Protein AF-A0A850NYL2-F1 (afdb_monomer_lite)

Structure (mmCIF, N/CA/C/O backbone):
data_AF-A0A850NYL2-F1
#
_entry.id   AF-A0A850NYL2-F1
#
loop_
_atom_site.group_PDB
_atom_site.id
_atom_site.type_symbol
_atom_site.label_atom_id
_atom_site.label_alt_id
_atom_site.label_comp_id
_atom_site.label_asym_id
_atom_site.label_entity_id
_atom_site.label_seq_id
_atom_site.pdbx_PDB_ins_code
_atom_site.Cartn_x
_atom_site.Cartn_y
_atom_site.Cartn_z
_atom_site.occupancy
_atom_site.B_iso_or_equiv
_atom_site.auth_seq_id
_atom_site.auth_comp_id
_atom_site.auth_asym_id
_atom_site.auth_atom_id
_atom_site.pdbx_PDB_model_num
ATOM 1 N N . GLU A 1 1 ? 26.523 -12.908 -20.524 1.00 40.53 1 GLU A N 1
ATOM 2 C CA . GLU A 1 1 ? 25.909 -12.008 -21.520 1.00 40.53 1 GLU A CA 1
ATOM 3 C C . GLU A 1 1 ? 25.638 -10.656 -20.881 1.00 40.53 1 GLU A C 1
ATOM 5 O O . GLU A 1 1 ? 24.808 -10.556 -19.987 1.00 40.53 1 GLU A O 1
ATOM 10 N N . THR A 1 2 ? 26.393 -9.627 -21.253 1.00 48.75 2 THR A N 1
ATOM 11 C CA . THR A 1 2 ? 26.080 -8.246 -20.877 1.00 48.75 2 THR A CA 1
ATOM 12 C C . THR A 1 2 ? 25.045 -7.731 -21.868 1.00 48.75 2 THR A C 1
ATOM 14 O O . THR A 1 2 ? 25.289 -7.749 -23.073 1.00 48.75 2 THR A O 1
ATOM 17 N N . ALA A 1 3 ? 23.870 -7.332 -21.376 1.00 59.75 3 ALA A N 1
ATOM 18 C CA . ALA A 1 3 ? 22.828 -6.742 -22.210 1.00 59.75 3 ALA A CA 1
ATOM 19 C C . ALA A 1 3 ? 23.437 -5.635 -23.091 1.00 59.75 3 ALA A C 1
ATOM 21 O O . ALA A 1 3 ? 24.118 -4.740 -22.583 1.00 59.75 3 ALA A O 1
ATOM 22 N N . GLY A 1 4 ? 23.243 -5.740 -24.410 1.00 67.50 4 GLY A N 1
ATOM 23 C CA . GLY A 1 4 ? 23.738 -4.762 -25.378 1.00 67.50 4 GLY A CA 1
ATOM 24 C C . GLY A 1 4 ? 23.189 -3.350 -25.119 1.00 67.50 4 GLY A C 1
ATOM 25 O O . GLY A 1 4 ? 22.294 -3.169 -24.287 1.00 67.50 4 GLY A O 1
ATOM 26 N N . PRO A 1 5 ? 23.708 -2.321 -25.812 1.00 73.25 5 PRO A N 1
ATOM 27 C CA . PRO A 1 5 ? 23.310 -0.938 -25.573 1.00 73.25 5 PRO A CA 1
ATOM 28 C C . PRO A 1 5 ? 21.794 -0.773 -25.744 1.00 73.25 5 PRO A C 1
ATOM 30 O O . PRO A 1 5 ? 21.248 -1.043 -26.811 1.00 73.25 5 PRO A O 1
ATOM 33 N N . LEU A 1 6 ? 21.109 -0.339 -24.683 1.00 73.00 6 LEU A N 1
ATOM 34 C CA . LEU A 1 6 ? 19.687 -0.006 -24.751 1.00 73.00 6 LEU A CA 1
ATOM 35 C C . LEU A 1 6 ? 19.490 1.180 -25.697 1.00 73.00 6 LEU A C 1
ATOM 37 O O . LEU A 1 6 ? 20.170 2.197 -25.545 1.00 73.00 6 LEU A O 1
ATOM 41 N N . ASP A 1 7 ? 18.521 1.064 -26.606 1.00 77.94 7 ASP A N 1
ATOM 42 C CA . ASP A 1 7 ? 18.066 2.176 -27.441 1.00 77.94 7 ASP A CA 1
ATOM 43 C C . ASP A 1 7 ? 17.760 3.424 -26.585 1.00 77.94 7 ASP A C 1
ATOM 45 O O . ASP A 1 7 ? 17.315 3.328 -25.431 1.00 77.94 7 ASP A O 1
ATOM 49 N N . ALA A 1 8 ? 17.983 4.610 -27.155 1.00 78.25 8 ALA A N 1
ATOM 50 C CA . ALA A 1 8 ? 17.828 5.892 -26.471 1.00 78.25 8 ALA A CA 1
ATOM 51 C C . ALA A 1 8 ? 16.414 6.072 -25.890 1.00 78.25 8 ALA A C 1
ATOM 53 O O . ALA A 1 8 ? 16.257 6.677 -24.828 1.00 78.25 8 ALA A O 1
ATOM 54 N N . SER A 1 9 ? 15.394 5.486 -26.529 1.00 78.75 9 SER A N 1
ATOM 55 C CA . SER A 1 9 ? 14.004 5.502 -26.054 1.00 78.75 9 SER A CA 1
ATOM 56 C C . SER A 1 9 ? 13.691 4.426 -24.999 1.00 78.75 9 SER A C 1
ATOM 58 O O . SER A 1 9 ? 12.801 4.600 -24.158 1.00 78.75 9 SER A O 1
ATOM 60 N N . ALA A 1 10 ? 14.439 3.320 -24.986 1.00 84.25 10 ALA A N 1
ATOM 61 C CA . ALA A 1 10 ? 14.208 2.191 -24.088 1.00 84.25 10 ALA A CA 1
ATOM 62 C C . ALA A 1 10 ? 14.643 2.500 -22.649 1.00 84.25 10 ALA A C 1
ATOM 64 O O . ALA A 1 10 ? 13.968 2.110 -21.693 1.00 84.25 10 ALA A O 1
ATOM 65 N N . ARG A 1 11 ? 15.735 3.256 -22.483 1.00 86.06 11 ARG A N 1
ATOM 66 C CA . ARG A 1 11 ? 16.279 3.634 -21.170 1.00 86.06 11 ARG A CA 1
ATOM 67 C C . ARG A 1 11 ? 15.312 4.472 -20.307 1.00 86.06 11 ARG A C 1
ATOM 69 O O . ARG A 1 11 ? 15.082 4.076 -19.162 1.00 86.06 11 ARG A O 1
ATOM 76 N N . PRO A 1 12 ? 14.723 5.592 -20.781 1.00 90.44 12 PRO A N 1
ATOM 77 C CA . PRO A 1 12 ? 13.755 6.350 -19.984 1.00 90.44 12 PRO A CA 1
ATOM 78 C C . PRO A 1 12 ? 12.486 5.540 -19.712 1.00 90.44 12 PRO A C 1
ATOM 80 O O . PRO A 1 12 ? 11.933 5.615 -18.616 1.00 90.44 12 PRO A O 1
ATOM 83 N N . ARG A 1 13 ? 12.064 4.699 -20.666 1.00 88.44 13 ARG A N 1
ATOM 84 C CA . ARG A 1 13 ? 10.912 3.818 -20.479 1.00 88.44 13 ARG A CA 1
ATOM 85 C C . ARG A 1 13 ? 11.150 2.842 -19.331 1.00 88.44 13 ARG A C 1
ATOM 87 O O . ARG A 1 13 ? 10.305 2.771 -18.451 1.00 88.44 13 ARG A O 1
ATOM 94 N N . LEU A 1 14 ? 12.287 2.143 -19.301 1.00 89.00 14 LEU A N 1
ATOM 95 C CA . LEU A 1 14 ? 12.635 1.203 -18.227 1.00 89.00 14 LEU A CA 1
ATOM 96 C C . LEU A 1 14 ? 12.653 1.879 -16.848 1.00 89.00 14 LEU A C 1
ATOM 98 O O . LEU A 1 14 ? 12.078 1.350 -15.901 1.00 89.00 14 LEU A O 1
ATOM 102 N N . ARG A 1 15 ? 13.236 3.081 -16.750 1.00 90.75 15 ARG A N 1
ATOM 103 C CA . ARG A 1 15 ? 13.230 3.875 -15.509 1.00 90.75 15 ARG A CA 1
ATOM 104 C C . ARG A 1 15 ? 11.816 4.210 -15.041 1.00 90.75 15 ARG A C 1
ATOM 106 O O . ARG A 1 15 ? 11.542 4.110 -13.853 1.00 90.75 15 ARG A O 1
ATOM 113 N N . ALA A 1 16 ? 10.916 4.554 -15.962 1.00 92.56 16 ALA A N 1
ATOM 114 C CA . ALA A 1 16 ? 9.519 4.803 -15.623 1.00 92.56 16 ALA A CA 1
ATOM 115 C C . ALA A 1 16 ? 8.824 3.550 -15.053 1.00 92.56 16 ALA A C 1
ATOM 117 O O . ALA A 1 16 ? 8.012 3.674 -14.142 1.00 92.56 16 ALA A O 1
ATOM 118 N N . TRP A 1 17 ? 9.159 2.345 -15.533 1.00 91.88 17 TRP A N 1
ATOM 119 C CA . TRP A 1 17 ? 8.621 1.093 -14.973 1.00 91.88 17 TRP A CA 1
ATOM 120 C C . TRP A 1 17 ? 9.175 0.768 -13.594 1.00 91.88 17 TRP A C 1
ATOM 122 O O . TRP A 1 17 ? 8.410 0.336 -12.732 1.00 91.88 17 TRP A O 1
ATOM 132 N N . ALA A 1 18 ? 10.470 1.000 -13.376 1.00 93.19 18 ALA A N 1
ATOM 133 C CA . ALA A 1 18 ? 11.073 0.860 -12.055 1.00 93.19 18 ALA A CA 1
ATOM 134 C C . ALA A 1 18 ? 10.401 1.820 -11.062 1.00 93.19 18 ALA A C 1
ATOM 136 O O . ALA A 1 18 ? 9.828 1.370 -10.078 1.00 93.19 18 ALA A O 1
ATOM 137 N N . ALA A 1 19 ? 10.311 3.108 -11.412 1.00 95.06 19 ALA A N 1
ATOM 138 C CA . ALA A 1 19 ? 9.646 4.113 -10.584 1.00 95.06 19 ALA A CA 1
ATOM 139 C C . ALA A 1 19 ? 8.165 3.786 -10.314 1.00 95.06 19 ALA A C 1
ATOM 141 O O . ALA A 1 19 ? 7.681 3.970 -9.203 1.00 95.06 19 ALA A O 1
ATOM 142 N N . ALA A 1 20 ? 7.430 3.268 -11.305 1.00 93.62 20 ALA A N 1
ATOM 143 C CA . ALA A 1 20 ? 6.046 2.835 -11.104 1.00 93.62 20 ALA A CA 1
ATOM 144 C C . ALA A 1 20 ? 5.935 1.638 -10.143 1.00 93.62 20 ALA A C 1
ATOM 146 O O . ALA A 1 20 ? 4.983 1.561 -9.370 1.00 93.62 20 ALA A O 1
ATOM 147 N N . THR A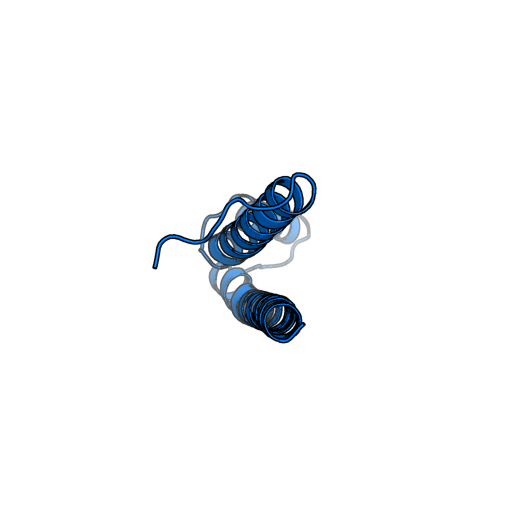 1 21 ? 6.897 0.714 -10.197 1.00 94.12 21 THR A N 1
ATOM 148 C CA . THR A 1 21 ? 6.953 -0.448 -9.300 1.00 94.12 21 THR A CA 1
ATOM 149 C C . THR A 1 21 ? 7.256 -0.026 -7.875 1.00 94.12 21 THR A C 1
ATOM 151 O O . THR A 1 21 ? 6.538 -0.449 -6.972 1.00 94.12 21 THR A O 1
ATOM 154 N N . ASP A 1 22 ? 8.228 0.865 -7.693 1.00 93.88 22 ASP A N 1
ATOM 155 C CA . ASP A 1 22 ? 8.570 1.410 -6.381 1.00 93.88 22 ASP A CA 1
ATOM 156 C C . ASP A 1 22 ? 7.393 2.189 -5.792 1.00 93.88 22 ASP A C 1
ATOM 158 O O . ASP A 1 22 ? 7.024 1.954 -4.648 1.00 93.88 22 ASP A O 1
ATOM 162 N N . ASN A 1 23 ? 6.727 3.037 -6.584 1.00 94.06 23 ASN A N 1
ATOM 163 C CA . ASN A 1 23 ? 5.573 3.804 -6.112 1.00 94.06 23 ASN A CA 1
ATOM 164 C C . ASN A 1 23 ? 4.428 2.901 -5.640 1.00 94.06 23 ASN A C 1
ATOM 166 O O . ASN A 1 23 ? 3.866 3.144 -4.579 1.00 94.06 23 ASN A O 1
ATOM 170 N N . ILE A 1 24 ? 4.069 1.866 -6.408 1.00 92.38 24 ILE A N 1
ATOM 171 C CA . ILE A 1 24 ? 2.980 0.952 -6.028 1.00 92.38 24 ILE A CA 1
ATOM 172 C C . ILE A 1 24 ? 3.388 0.106 -4.820 1.00 92.38 24 ILE A C 1
ATOM 174 O O . ILE A 1 24 ? 2.601 -0.041 -3.888 1.00 92.38 24 ILE A O 1
ATOM 178 N N . GLY A 1 25 ? 4.603 -0.444 -4.826 1.00 90.62 25 GLY A N 1
ATOM 179 C CA . GLY A 1 25 ? 5.095 -1.283 -3.738 1.00 90.62 25 GLY A CA 1
ATOM 180 C C . GLY A 1 25 ? 5.212 -0.522 -2.421 1.00 90.62 25 GLY A C 1
ATOM 181 O O . GLY A 1 25 ? 4.731 -1.006 -1.401 1.00 90.62 25 GLY A O 1
ATOM 182 N N . LEU A 1 26 ? 5.801 0.676 -2.451 1.00 91.00 26 LEU A N 1
ATOM 183 C CA . LEU A 1 26 ? 5.995 1.507 -1.267 1.00 91.00 26 LEU A CA 1
ATOM 184 C C . LEU A 1 26 ? 4.659 2.026 -0.733 1.00 91.00 26 LEU A C 1
ATOM 186 O O . LEU A 1 26 ? 4.370 1.823 0.437 1.00 91.00 26 LEU A O 1
ATOM 190 N N . PHE A 1 27 ? 3.814 2.604 -1.593 1.00 89.56 27 PHE A N 1
ATOM 191 C CA . PHE A 1 27 ? 2.531 3.180 -1.179 1.00 89.56 27 PHE A CA 1
ATOM 192 C C . PHE A 1 27 ? 1.623 2.143 -0.505 1.00 89.56 27 PHE A C 1
ATOM 194 O O . PHE A 1 27 ? 1.236 2.297 0.649 1.00 89.56 27 PHE A O 1
ATOM 201 N N . PHE A 1 28 ? 1.322 1.043 -1.202 1.00 89.50 28 PHE A N 1
ATOM 202 C CA . PHE A 1 28 ? 0.415 0.029 -0.658 1.00 89.50 28 PHE A CA 1
ATOM 203 C C . PHE A 1 28 ? 1.076 -0.840 0.413 1.00 89.50 28 PHE A C 1
ATOM 205 O O . PHE A 1 28 ? 0.375 -1.401 1.252 1.00 89.50 28 PHE A O 1
ATOM 212 N N . GLY A 1 29 ? 2.404 -0.974 0.388 1.00 86.56 29 GLY A N 1
ATOM 213 C CA . GLY A 1 29 ? 3.151 -1.655 1.439 1.00 86.56 29 GLY A CA 1
ATOM 214 C C . GLY A 1 29 ? 3.087 -0.890 2.757 1.00 86.56 29 GLY A C 1
ATOM 215 O O . GLY A 1 29 ? 2.803 -1.491 3.788 1.00 86.56 29 GLY A O 1
ATOM 216 N N . GLU A 1 30 ? 3.289 0.427 2.719 1.00 87.81 30 GLU A N 1
ATOM 217 C CA . GLU A 1 30 ? 3.185 1.308 3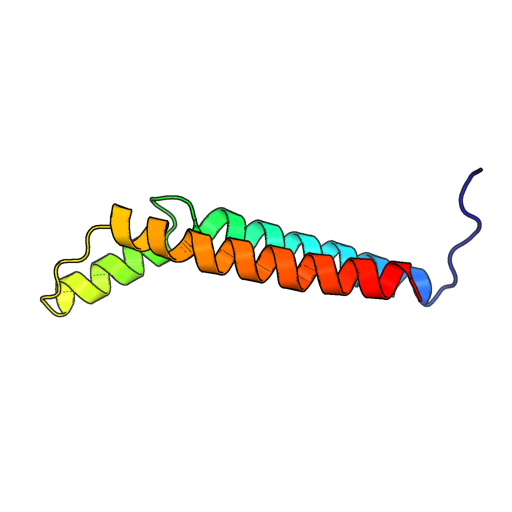.884 1.00 87.81 30 GLU A CA 1
ATOM 218 C C . GLU A 1 30 ? 1.752 1.382 4.429 1.00 87.81 30 GLU A C 1
ATOM 220 O O . GLU A 1 30 ? 1.558 1.266 5.639 1.00 87.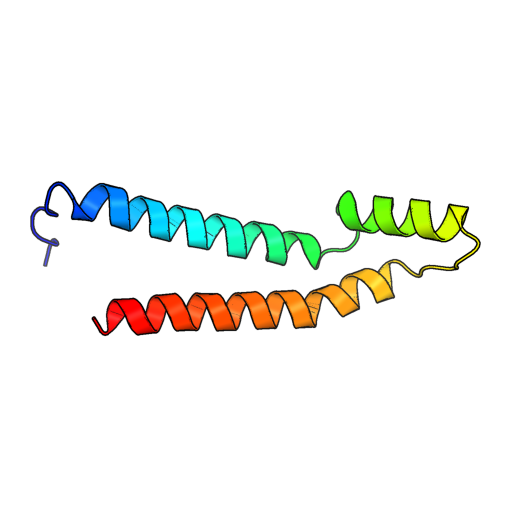81 30 GLU A O 1
ATOM 225 N N . ASP A 1 31 ? 0.741 1.487 3.560 1.00 85.00 31 ASP A N 1
ATOM 226 C CA . ASP A 1 31 ? -0.671 1.620 3.956 1.00 85.00 31 ASP A CA 1
ATOM 227 C C . ASP A 1 31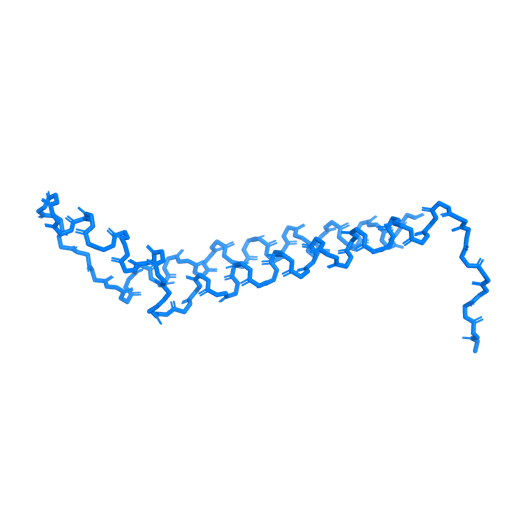 ? -1.228 0.419 4.750 1.00 85.00 31 ASP A C 1
ATOM 229 O O . ASP A 1 31 ? -2.235 0.546 5.451 1.00 85.00 31 ASP A O 1
ATOM 233 N N . VAL A 1 32 ? -0.579 -0.750 4.678 1.00 85.00 32 VAL A N 1
ATOM 234 C CA . VAL A 1 32 ? -0.959 -1.943 5.458 1.00 85.00 32 VAL A CA 1
ATOM 235 C C . VAL A 1 32 ? -0.495 -1.853 6.916 1.00 85.00 32 VAL A C 1
ATOM 237 O O . VAL A 1 32 ? -1.100 -2.475 7.795 1.00 85.00 32 VAL A O 1
ATOM 240 N N . PHE A 1 33 ? 0.549 -1.076 7.217 1.00 82.62 33 PHE A N 1
ATOM 241 C CA . PHE A 1 33 ? 1.090 -0.992 8.570 1.00 82.62 33 PHE A CA 1
ATOM 242 C C . PHE A 1 33 ? 0.260 -0.079 9.475 1.00 82.62 33 PHE A C 1
ATOM 244 O O . PHE A 1 33 ? -0.155 1.030 9.127 1.00 82.62 33 PHE A O 1
ATOM 251 N N . LEU A 1 34 ? 0.048 -0.552 10.703 1.00 66.50 34 LEU A N 1
ATOM 252 C CA . LEU A 1 34 ? -0.535 0.247 11.771 1.00 66.50 34 LEU A CA 1
ATOM 253 C C . LEU A 1 34 ? 0.405 1.428 12.074 1.00 66.50 34 LEU A C 1
ATOM 255 O O . LEU A 1 34 ? 1.609 1.228 12.199 1.00 66.50 34 LEU A O 1
ATOM 259 N N . ALA A 1 35 ? -0.162 2.624 12.256 1.00 69.44 35 ALA A N 1
ATOM 260 C CA . ALA A 1 35 ? 0.533 3.877 12.594 1.00 69.44 35 ALA A CA 1
ATOM 261 C C . ALA A 1 35 ? 1.109 4.721 11.438 1.00 69.44 35 ALA A C 1
ATOM 263 O O . ALA A 1 35 ? 1.787 5.713 11.707 1.00 69.44 35 ALA A O 1
ATOM 264 N N . MET A 1 36 ? 0.754 4.443 10.178 1.00 78.75 36 MET A N 1
ATOM 265 C CA . MET A 1 36 ? 0.952 5.429 9.107 1.00 78.75 36 MET A CA 1
ATOM 266 C C . MET A 1 36 ? -0.016 6.613 9.243 1.00 78.75 36 MET A C 1
ATOM 268 O O . MET A 1 36 ? -1.177 6.460 9.644 1.00 78.75 36 MET A O 1
ATOM 272 N N . GLY A 1 37 ? 0.470 7.813 8.902 1.00 81.69 37 GLY A N 1
ATOM 273 C CA . GLY A 1 37 ? -0.243 9.078 9.119 1.00 81.69 37 GLY A CA 1
ATOM 274 C C . GLY A 1 37 ? -1.650 9.104 8.516 1.00 81.69 37 GLY A C 1
ATOM 275 O O . GLY A 1 37 ? -2.568 9.634 9.138 1.00 81.69 37 GLY A O 1
ATOM 276 N N . ALA A 1 38 ? -1.851 8.458 7.363 1.00 84.00 38 ALA A N 1
ATOM 277 C CA . ALA A 1 38 ? -3.155 8.357 6.712 1.00 84.00 38 ALA A CA 1
ATOM 278 C C . ALA A 1 38 ? -4.184 7.570 7.547 1.00 84.00 38 ALA A C 1
ATOM 280 O O . ALA A 1 38 ? -5.308 8.037 7.733 1.00 84.00 38 ALA A O 1
ATOM 281 N N . VAL A 1 39 ? -3.812 6.413 8.110 1.00 85.94 39 VAL A N 1
ATOM 282 C CA . VAL A 1 39 ? -4.715 5.577 8.929 1.00 85.94 39 VAL A CA 1
ATOM 283 C C . VAL A 1 39 ? -5.094 6.283 10.229 1.00 85.94 39 VAL A C 1
ATOM 285 O O . VAL A 1 39 ? -6.258 6.269 10.636 1.00 85.94 39 VAL A O 1
ATOM 288 N N . LEU A 1 40 ? -4.131 6.956 10.862 1.00 88.12 40 LEU A N 1
ATOM 289 C CA . LEU A 1 40 ? -4.377 7.751 12.066 1.00 88.12 40 LEU A CA 1
ATOM 290 C C . LEU A 1 40 ? -5.259 8.970 11.778 1.00 88.12 40 LEU A C 1
ATOM 292 O O . LEU A 1 40 ? -6.152 9.266 12.573 1.00 88.12 40 LEU A O 1
ATOM 296 N N . LEU A 1 41 ? -5.062 9.632 10.634 1.00 90.50 41 LEU A N 1
ATOM 297 C CA . LEU A 1 41 ? -5.903 10.741 10.187 1.00 90.50 41 LEU A CA 1
ATOM 298 C C . LEU A 1 41 ? -7.343 10.280 9.933 1.00 90.50 41 LEU A C 1
ATOM 300 O O . LEU A 1 41 ? -8.275 10.890 10.455 1.00 90.50 41 LEU A O 1
ATOM 304 N N . MET A 1 42 ? -7.532 9.179 9.198 1.00 90.38 42 MET A N 1
ATOM 305 C CA . MET A 1 42 ? -8.854 8.587 8.965 1.00 90.38 42 MET A CA 1
ATOM 306 C C . MET A 1 42 ? -9.543 8.236 10.283 1.00 90.38 42 MET A C 1
ATOM 308 O O . MET A 1 42 ? -10.701 8.593 10.492 1.00 90.38 42 MET A O 1
ATOM 312 N N . ARG A 1 43 ? -8.819 7.603 11.213 1.00 90.50 43 ARG A N 1
ATOM 313 C CA . ARG A 1 43 ? -9.338 7.316 12.553 1.00 90.50 43 ARG A CA 1
ATOM 314 C C . ARG A 1 43 ? -9.724 8.591 13.303 1.00 90.50 43 ARG A C 1
ATOM 316 O O . ARG A 1 43 ? -10.786 8.620 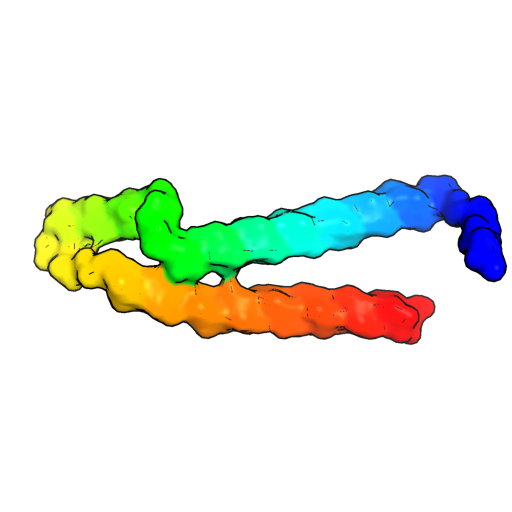13.913 1.00 90.50 43 ARG A O 1
ATOM 323 N N . GLY A 1 44 ? -8.888 9.627 13.268 1.00 91.75 44 GLY A N 1
ATOM 324 C CA . GLY A 1 44 ? -9.168 10.915 13.906 1.00 91.75 44 GLY A CA 1
ATOM 325 C C . GLY A 1 44 ? -10.451 11.555 13.373 1.00 91.75 44 GLY A C 1
ATOM 326 O O . GLY A 1 44 ? -11.312 11.939 14.160 1.00 91.75 44 GLY A O 1
ATOM 327 N N . MET A 1 45 ? -10.616 11.581 12.048 1.00 94.19 45 MET A N 1
ATOM 328 C CA . MET A 1 45 ? -11.825 12.081 11.384 1.00 94.19 45 MET A CA 1
ATOM 329 C C . MET A 1 45 ? -13.073 11.267 11.751 1.00 94.19 45 MET A C 1
ATOM 331 O O . MET A 1 45 ? -14.119 11.839 12.049 1.00 94.19 45 MET A O 1
ATOM 335 N N . LEU A 1 46 ? -12.971 9.934 11.776 1.00 93.56 46 LEU A N 1
ATOM 336 C CA . LEU A 1 46 ? -14.088 9.060 12.150 1.00 93.56 46 LEU A CA 1
ATOM 337 C C . LEU A 1 46 ? -14.498 9.257 13.613 1.00 93.56 46 LEU A C 1
ATOM 339 O O . LEU A 1 46 ? -15.688 9.361 13.902 1.00 93.56 46 LEU A O 1
ATOM 343 N N . LEU A 1 47 ? -13.529 9.396 14.521 1.00 93.94 47 LEU A N 1
ATOM 344 C CA . LEU A 1 47 ? -13.800 9.691 15.928 1.00 93.94 47 LEU A CA 1
ATOM 345 C C . LEU A 1 47 ? -14.481 11.053 16.108 1.00 93.94 47 LEU A C 1
ATOM 347 O O . LEU A 1 47 ? -15.414 11.156 16.901 1.00 93.94 47 LEU A O 1
ATOM 351 N N . GLN A 1 48 ? -14.072 12.077 15.351 1.00 95.25 48 GLN A N 1
ATOM 352 C CA . GLN A 1 48 ? -14.745 13.384 15.345 1.00 95.25 48 GLN A CA 1
ATOM 353 C C . GLN A 1 48 ? -16.191 13.296 14.840 1.00 95.25 48 GLN A C 1
ATOM 355 O O . GLN A 1 48 ? -17.053 14.023 15.324 1.00 95.25 48 GLN A O 1
ATOM 360 N N . ALA A 1 49 ? -16.474 12.379 13.914 1.00 95.50 49 ALA A N 1
ATOM 361 C CA . ALA A 1 49 ? -17.822 12.100 13.421 1.00 95.50 49 ALA A CA 1
ATOM 362 C C . ALA A 1 49 ? -18.657 11.197 14.359 1.00 95.50 49 ALA A C 1
ATOM 364 O O . ALA A 1 49 ? -19.776 10.825 14.009 1.00 95.50 49 ALA A O 1
ATOM 365 N N . GLY A 1 50 ? -18.133 10.812 15.530 1.00 94.38 50 GLY A N 1
ATOM 366 C CA . GLY A 1 50 ? -18.808 9.911 16.472 1.00 94.38 50 GLY A CA 1
ATOM 367 C C . GLY A 1 50 ? -18.757 8.429 16.081 1.00 94.38 50 GLY A C 1
ATOM 368 O O . GLY A 1 50 ? -19.441 7.607 16.691 1.00 94.38 50 GLY A O 1
ATOM 369 N N . VAL A 1 51 ? -17.946 8.063 15.085 1.00 93.88 51 VAL A N 1
ATOM 370 C CA . VAL A 1 51 ? -17.765 6.681 14.631 1.00 93.88 51 VAL A CA 1
ATOM 371 C C . VAL A 1 51 ? -16.542 6.076 15.314 1.00 93.88 51 VAL A C 1
ATOM 373 O O . VAL A 1 51 ? -15.402 6.481 15.084 1.00 93.88 51 VAL A O 1
ATOM 376 N N . ALA A 1 52 ? -16.769 5.055 16.140 1.00 89.19 52 ALA A N 1
ATOM 377 C CA . ALA A 1 52 ? -15.684 4.283 16.730 1.00 89.19 52 ALA A CA 1
ATOM 378 C C . ALA A 1 52 ? -14.953 3.486 15.637 1.00 89.19 52 ALA A C 1
ATOM 380 O O . ALA A 1 52 ? -15.493 2.536 15.072 1.00 89.19 52 ALA A O 1
ATOM 381 N N . ALA A 1 53 ? -13.710 3.873 15.353 1.00 85.94 53 ALA A N 1
ATOM 382 C CA . ALA A 1 53 ? -12.849 3.191 14.399 1.00 85.94 53 ALA A CA 1
ATOM 383 C C . ALA A 1 53 ? -11.663 2.543 15.124 1.00 85.94 53 ALA A C 1
ATOM 385 O O . ALA A 1 53 ? -10.782 3.225 15.663 1.00 85.94 53 ALA A O 1
ATOM 386 N N . ASP A 1 54 ? -11.657 1.211 15.138 1.00 88.00 54 ASP A N 1
ATOM 387 C CA . ASP A 1 54 ? -10.529 0.421 15.620 1.00 88.00 54 ASP A CA 1
ATOM 388 C C . ASP A 1 54 ? -9.397 0.462 14.572 1.00 88.00 54 ASP A C 1
ATOM 390 O O . ASP A 1 54 ? -9.604 0.009 13.439 1.00 88.00 54 ASP A O 1
ATOM 394 N N . PRO A 1 55 ? -8.214 1.014 14.903 1.00 82.94 55 PRO A N 1
ATOM 395 C CA . PRO A 1 55 ? -7.119 1.145 13.948 1.00 82.94 55 PRO A CA 1
ATOM 396 C C . PRO A 1 55 ? -6.638 -0.211 13.423 1.00 82.94 55 PRO A C 1
ATOM 398 O O . PRO A 1 55 ? -6.251 -0.299 12.261 1.00 82.94 55 PRO A O 1
ATOM 401 N N . TRP A 1 56 ? -6.747 -1.277 14.223 1.00 86.19 56 TRP A N 1
ATOM 402 C CA . TRP A 1 56 ? -6.431 -2.631 13.767 1.00 86.19 56 TRP A CA 1
ATOM 403 C C . TRP A 1 56 ? -7.310 -3.051 12.586 1.00 86.19 56 TRP A C 1
ATOM 405 O O . TRP A 1 56 ? -6.810 -3.517 11.563 1.00 86.19 56 TRP A O 1
ATOM 415 N N . ARG A 1 57 ? -8.626 -2.833 12.695 1.00 87.81 57 ARG A N 1
ATOM 416 C CA . ARG A 1 57 ? -9.573 -3.149 11.619 1.00 87.81 57 ARG A CA 1
ATOM 417 C C . ARG A 1 57 ? -9.301 -2.327 10.363 1.00 87.81 57 ARG A C 1
ATOM 419 O O . ARG A 1 57 ? -9.383 -2.883 9.274 1.00 87.81 57 ARG A O 1
ATOM 426 N N . LEU A 1 58 ? -8.974 -1.042 10.507 1.00 86.56 58 LEU A N 1
ATOM 427 C CA . LEU A 1 58 ? -8.635 -0.179 9.369 1.00 86.56 58 LEU A CA 1
ATOM 428 C C . LEU A 1 58 ? -7.429 -0.724 8.589 1.00 86.56 58 LEU A C 1
ATOM 430 O O . LEU A 1 58 ? -7.526 -0.893 7.376 1.00 86.56 58 LEU A O 1
ATOM 434 N N . SER A 1 59 ? -6.340 -1.074 9.278 1.00 86.12 59 SER A N 1
ATOM 435 C CA . SER A 1 59 ? -5.155 -1.668 8.641 1.00 86.12 59 SER A CA 1
ATOM 436 C C . SER A 1 59 ? -5.441 -3.042 8.027 1.00 86.12 59 SER A C 1
ATOM 438 O O . SER A 1 59 ? -4.968 -3.341 6.933 1.00 86.12 59 SER A O 1
ATOM 440 N N . LEU A 1 60 ? -6.274 -3.872 8.666 1.00 90.12 60 LEU A N 1
ATOM 441 C CA . LEU A 1 60 ? -6.623 -5.191 8.128 1.00 90.12 60 LEU A CA 1
ATOM 442 C C . LEU A 1 60 ? -7.364 -5.096 6.784 1.00 90.12 60 LEU A C 1
ATOM 444 O O . LEU A 1 60 ? -7.148 -5.913 5.891 1.00 90.12 60 LEU A O 1
ATOM 448 N N . TRP A 1 61 ? -8.214 -4.078 6.628 1.00 88.75 61 TRP A N 1
ATOM 449 C CA . TRP A 1 61 ? -8.922 -3.807 5.376 1.00 88.75 61 TRP A CA 1
ATOM 450 C C . TRP A 1 61 ? -8.026 -3.223 4.275 1.00 88.75 61 TRP A C 1
ATOM 452 O O . TRP A 1 61 ? -8.390 -3.318 3.103 1.00 88.75 61 TRP A O 1
ATOM 462 N N . ALA A 1 62 ? -6.842 -2.696 4.600 1.00 89.81 62 ALA A N 1
ATOM 463 C CA . ALA A 1 62 ? -5.859 -2.282 3.597 1.00 89.81 62 ALA A CA 1
ATOM 464 C C . ALA A 1 62 ? -5.181 -3.485 2.911 1.00 89.81 62 ALA A C 1
ATOM 466 O O . ALA A 1 62 ? -4.843 -3.411 1.729 1.00 89.81 62 ALA A O 1
ATOM 467 N N . VAL A 1 63 ? -5.055 -4.627 3.601 1.00 91.88 63 VAL A N 1
ATOM 468 C CA . VAL A 1 63 ? -4.443 -5.861 3.067 1.00 91.88 63 VAL A CA 1
ATOM 469 C C . VAL A 1 63 ? -5.060 -6.322 1.737 1.00 91.88 63 VAL A C 1
ATOM 471 O O . VAL A 1 63 ? -4.305 -6.501 0.780 1.00 91.88 63 VAL A O 1
ATOM 474 N N . PRO A 1 64 ? -6.391 -6.513 1.600 1.00 94.38 64 PRO A N 1
ATOM 475 C CA . PRO A 1 64 ? -6.967 -6.956 0.330 1.00 94.38 64 PRO A CA 1
ATOM 476 C C . PRO A 1 64 ? -6.721 -5.960 -0.810 1.00 94.38 64 PRO A C 1
ATOM 478 O O . PRO A 1 64 ? -6.515 -6.379 -1.950 1.00 94.38 64 PRO A O 1
ATOM 481 N N . VAL A 1 65 ? -6.684 -4.656 -0.515 1.00 93.31 65 VAL A N 1
ATOM 482 C CA . VAL A 1 65 ? -6.385 -3.613 -1.507 1.00 93.31 65 VAL A CA 1
ATOM 483 C C . VAL A 1 65 ? -4.927 -3.701 -1.954 1.00 93.31 65 VAL A C 1
ATOM 485 O O . VAL A 1 65 ? -4.661 -3.693 -3.155 1.00 93.31 65 VAL A O 1
ATOM 488 N N . ALA A 1 66 ? -3.994 -3.865 -1.014 1.00 93.06 66 ALA A N 1
ATOM 489 C CA . ALA A 1 66 ? -2.575 -4.029 -1.312 1.00 93.06 66 ALA A CA 1
ATOM 490 C C . ALA A 1 66 ? -2.304 -5.292 -2.144 1.00 93.06 66 ALA A C 1
ATOM 492 O O . ALA A 1 66 ? -1.582 -5.236 -3.141 1.00 93.06 66 ALA A O 1
ATOM 493 N N . VAL A 1 67 ? -2.946 -6.417 -1.806 1.00 94.81 67 VAL A N 1
ATOM 494 C CA . VAL A 1 67 ? -2.859 -7.662 -2.587 1.00 94.81 67 VAL A CA 1
ATOM 495 C C . VAL A 1 67 ? -3.400 -7.456 -4.000 1.00 94.81 67 VAL A C 1
ATOM 497 O O . VAL A 1 67 ? -2.755 -7.850 -4.972 1.00 94.81 67 VAL A O 1
ATOM 500 N N . PHE A 1 68 ? -4.556 -6.807 -4.147 1.00 96.00 68 PHE A N 1
ATOM 501 C CA . PHE A 1 68 ? -5.124 -6.525 -5.463 1.00 96.00 68 PHE A CA 1
ATOM 502 C C . PHE A 1 68 ? -4.216 -5.613 -6.301 1.00 96.00 68 PHE A C 1
ATOM 504 O O . PHE A 1 68 ? -3.962 -5.906 -7.471 1.00 96.00 68 PHE A O 1
ATOM 511 N N . ALA A 1 69 ? -3.684 -4.542 -5.706 1.00 94.56 69 ALA A N 1
ATOM 512 C CA . ALA A 1 69 ? -2.752 -3.632 -6.363 1.00 94.56 69 ALA A CA 1
ATOM 513 C C . ALA A 1 69 ? -1.476 -4.358 -6.817 1.00 9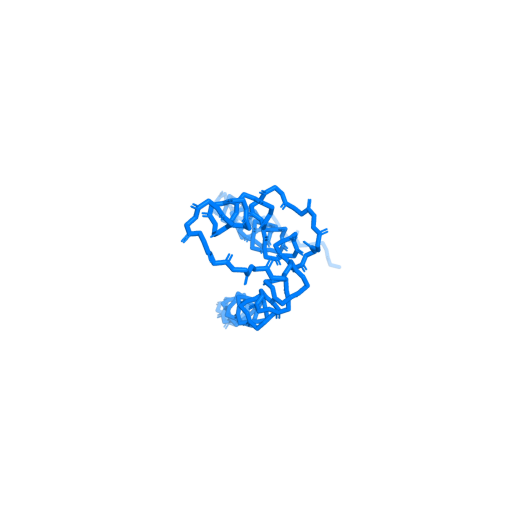4.56 69 ALA A C 1
ATOM 515 O O . ALA A 1 69 ? -1.055 -4.203 -7.967 1.00 94.56 69 ALA A O 1
ATOM 516 N N . PHE A 1 70 ? -0.916 -5.211 -5.954 1.00 93.81 70 PHE A N 1
ATOM 517 C CA . PHE A 1 70 ? 0.237 -6.048 -6.271 1.00 93.81 70 PHE A CA 1
ATOM 518 C C . PHE A 1 70 ? -0.047 -6.973 -7.459 1.00 93.81 70 PHE A C 1
ATOM 520 O O . PHE A 1 70 ? 0.707 -6.969 -8.431 1.00 93.81 70 PHE A O 1
ATOM 527 N N . LEU A 1 71 ? -1.158 -7.716 -7.432 1.00 96.12 71 LEU A N 1
ATOM 528 C CA . LEU A 1 71 ? -1.529 -8.635 -8.512 1.00 96.12 71 LEU A CA 1
ATOM 529 C C . LEU A 1 71 ? -1.762 -7.899 -9.836 1.00 96.12 71 LEU A C 1
ATOM 531 O O . LEU A 1 71 ? -1.282 -8.338 -10.883 1.00 96.12 71 LEU A O 1
ATOM 535 N N . ALA A 1 72 ? -2.464 -6.765 -9.805 1.00 95.00 72 ALA A N 1
ATOM 536 C CA . ALA A 1 72 ? -2.719 -5.957 -10.992 1.00 95.00 72 ALA A CA 1
ATOM 537 C C . ALA A 1 72 ? -1.419 -5.397 -11.594 1.00 95.00 72 ALA A C 1
ATOM 539 O O . ALA A 1 72 ? -1.247 -5.400 -12.818 1.00 95.00 72 ALA A O 1
ATOM 540 N N . HIS A 1 73 ? -0.489 -4.938 -10.752 1.00 94.94 73 HIS A N 1
ATOM 541 C CA . HIS A 1 73 ? 0.808 -4.429 -11.195 1.00 94.94 73 HIS A CA 1
ATOM 542 C C . HIS A 1 73 ? 1.718 -5.541 -11.723 1.00 94.94 73 HIS A C 1
ATOM 544 O O . HIS A 1 73 ? 2.255 -5.423 -12.826 1.00 94.94 73 HIS A O 1
ATOM 550 N N . ALA A 1 74 ? 1.805 -6.668 -11.011 1.00 93.25 74 ALA A N 1
ATOM 551 C CA . ALA A 1 74 ? 2.542 -7.849 -11.451 1.00 93.25 74 ALA A CA 1
ATOM 552 C C . ALA A 1 74 ? 2.020 -8.360 -12.802 1.00 93.25 74 ALA A C 1
ATOM 554 O O . ALA A 1 74 ? 2.800 -8.614 -13.721 1.00 93.25 74 ALA A O 1
ATOM 555 N N . ALA A 1 75 ? 0.697 -8.417 -12.985 1.00 95.31 75 ALA A N 1
ATOM 556 C CA . ALA A 1 75 ? 0.093 -8.785 -14.260 1.00 95.31 75 ALA A CA 1
ATOM 557 C C . ALA A 1 75 ? 0.466 -7.810 -15.392 1.00 95.31 75 ALA A C 1
ATOM 559 O O . ALA A 1 75 ? 0.719 -8.247 -16.517 1.00 95.31 75 ALA A O 1
ATOM 560 N N . ARG A 1 76 ? 0.533 -6.495 -15.128 1.00 92.81 76 ARG A N 1
ATOM 561 C CA . ARG A 1 76 ? 0.988 -5.499 -16.119 1.00 92.81 76 ARG A CA 1
ATOM 562 C C . ARG A 1 76 ? 2.450 -5.710 -16.509 1.00 92.81 76 ARG A C 1
ATOM 564 O O . ARG A 1 76 ? 2.753 -5.631 -17.699 1.00 92.81 76 ARG A O 1
ATOM 571 N N . LEU A 1 77 ? 3.319 -6.004 -15.542 1.00 91.44 77 LEU A N 1
ATOM 572 C CA . LEU A 1 77 ? 4.738 -6.260 -15.784 1.00 91.44 77 LEU A CA 1
ATOM 573 C C . LEU A 1 77 ? 4.948 -7.556 -16.583 1.00 91.44 77 LEU A C 1
ATOM 575 O O . LEU A 1 77 ? 5.621 -7.535 -17.607 1.00 91.44 77 LEU A O 1
ATOM 579 N N . LEU A 1 78 ? 4.276 -8.648 -16.209 1.00 92.56 78 LEU A N 1
ATOM 580 C CA . LEU A 1 78 ? 4.349 -9.928 -16.928 1.00 92.56 78 LEU A CA 1
ATOM 581 C C . LEU A 1 78 ? 3.810 -9.834 -18.361 1.00 92.56 78 LEU A C 1
ATOM 583 O O . LEU A 1 78 ? 4.363 -10.423 -19.286 1.00 92.56 78 LEU A O 1
ATOM 587 N N . ARG A 1 79 ? 2.718 -9.091 -18.579 1.00 92.62 79 ARG A N 1
ATOM 588 C CA . ARG A 1 79 ? 2.193 -8.847 -19.936 1.00 92.62 79 ARG A CA 1
ATOM 589 C C . ARG A 1 79 ? 3.145 -8.022 -20.795 1.00 92.62 79 ARG A C 1
ATOM 591 O O . ARG A 1 79 ? 3.051 -8.105 -22.016 1.00 92.62 79 ARG A O 1
ATOM 598 N N . ARG A 1 80 ? 3.988 -7.199 -20.173 1.00 85.56 80 ARG A N 1
ATOM 599 C CA . ARG A 1 80 ? 5.019 -6.409 -20.846 1.00 85.56 80 ARG A CA 1
ATOM 600 C C . ARG A 1 80 ? 6.243 -7.236 -21.179 1.00 85.56 80 ARG A C 1
ATOM 602 O O . ARG A 1 80 ? 6.717 -7.104 -22.286 1.00 85.56 80 ARG A O 1
ATOM 609 N N . ASP A 1 81 ? 6.697 -8.087 -20.269 1.00 86.00 81 ASP A N 1
ATOM 610 C CA . ASP A 1 81 ? 7.846 -8.969 -20.509 1.00 86.00 81 ASP A CA 1
ATOM 611 C C . ASP A 1 81 ? 7.579 -9.969 -21.650 1.00 86.00 81 ASP A C 1
ATOM 613 O O . ASP A 1 81 ? 8.466 -10.354 -22.401 1.00 86.00 81 ASP A O 1
ATOM 617 N N . ARG A 1 82 ? 6.303 -10.331 -21.842 1.00 86.12 82 ARG A N 1
ATOM 618 C CA . ARG A 1 82 ? 5.835 -11.144 -22.975 1.00 86.12 82 ARG A CA 1
ATOM 619 C C . ARG A 1 82 ? 5.706 -10.390 -24.309 1.00 86.12 82 ARG A C 1
ATOM 621 O O . ARG A 1 82 ? 5.342 -11.030 -25.293 1.00 86.12 82 ARG A O 1
ATOM 628 N N . ARG A 1 83 ? 5.890 -9.066 -24.347 1.00 65.31 83 ARG A N 1
ATOM 629 C CA . ARG A 1 83 ? 5.787 -8.231 -25.559 1.00 65.31 83 ARG A CA 1
ATOM 630 C C . ARG A 1 83 ? 7.145 -7.679 -25.953 1.00 65.31 83 ARG A C 1
ATOM 632 O O . ARG A 1 83 ? 7.437 -7.744 -27.162 1.00 65.31 83 ARG A O 1
#

Sequence (83 aa):
ETAGPLDASARPRLRAWAAATDNIGLFFGEDVFLAMGAVLLMRGMLLQAGVAADPWRLSLWAVPVAVFAFLAHAARLLRRDRR

Radius of gyration: 18.53 Å; chains: 1; bounding box: 45×25×44 Å

InterPro domains:
  IPR010374 Protein of unknown function DUF969 [PF06149] (3-83)

Foldseek 3Di:
DPDPDDDPVRVVVVVVLVVVCCCLCVVLVQLLDQPDPVLVVVCVVCVVVVHHDDSNVSSVVSVVVSVVSVVVSVVVVVVVVVD

Secondary structure (DSSP, 8-state):
-PPPPPPTTHHHHHHHHHHHHHHHHHHHHHHTSTT-HHHHHHHHHHHHTT----HHHHHHHHHHHHHHHHHHHHHHHHHHHT-

Organism: NCBI:txid1181271

pLDDT: mean 86.91, std 10.11, range [40.53, 96.12]